Protein AF-A0A8K0CW20-F1 (afdb_monomer)

Mean predicted aligned error: 7.87 Å

Organism: Ignelater luminosus (NCBI:txid2038154)

Structure (mmCIF, N/CA/C/O backbone):
data_AF-A0A8K0CW20-F1
#
_entry.id   AF-A0A8K0CW20-F1
#
loop_
_atom_site.group_PDB
_atom_site.id
_atom_site.type_symbol
_atom_site.label_atom_id
_atom_site.label_alt_id
_atom_site.label_comp_id
_atom_site.label_asym_id
_atom_site.label_entity_id
_atom_site.label_seq_id
_atom_site.pdbx_PDB_ins_code
_atom_site.Cartn_x
_atom_site.Cartn_y
_atom_site.Cartn_z
_atom_site.occupancy
_atom_site.B_iso_or_equiv
_atom_site.auth_seq_id
_atom_site.auth_c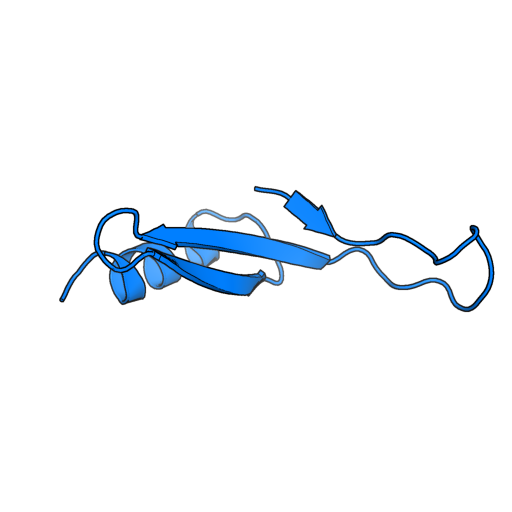omp_id
_atom_site.auth_asym_id
_atom_site.auth_atom_id
_atom_site.pdbx_PDB_model_num
ATOM 1 N N . GLU A 1 1 ? 4.103 -6.795 4.390 1.00 46.84 1 GLU A N 1
ATOM 2 C CA . GLU A 1 1 ? 5.025 -5.650 4.223 1.00 46.84 1 GLU A CA 1
ATOM 3 C C . GLU A 1 1 ? 6.211 -6.084 3.379 1.00 46.84 1 GLU A C 1
ATOM 5 O O . GLU A 1 1 ? 6.749 -7.166 3.606 1.00 46.84 1 GLU A O 1
ATOM 10 N N . SER A 1 2 ? 6.584 -5.310 2.362 1.00 52.81 2 SER A N 1
ATOM 11 C CA . SER A 1 2 ? 7.731 -5.645 1.514 1.00 52.81 2 SER A CA 1
ATOM 12 C C . SER A 1 2 ? 8.504 -4.382 1.162 1.00 52.81 2 SER A C 1
ATOM 14 O O . SER A 1 2 ? 7.962 -3.439 0.591 1.00 52.81 2 SER A O 1
ATOM 16 N N . LEU A 1 3 ? 9.782 -4.365 1.531 1.00 57.06 3 LEU A N 1
ATOM 17 C CA . LEU A 1 3 ? 10.718 -3.342 1.093 1.00 57.06 3 LEU A CA 1
ATOM 18 C C . LEU A 1 3 ? 11.116 -3.666 -0.347 1.00 57.06 3 LEU A C 1
ATOM 20 O O . LEU A 1 3 ? 11.634 -4.751 -0.628 1.00 57.06 3 LEU A O 1
ATOM 24 N N . THR A 1 4 ? 10.828 -2.749 -1.271 1.00 58.88 4 THR A N 1
ATOM 25 C CA . THR A 1 4 ? 10.956 -3.043 -2.701 1.00 58.88 4 THR A CA 1
ATOM 26 C C . THR A 1 4 ? 12.036 -2.171 -3.320 1.00 58.88 4 THR A C 1
ATOM 28 O O . THR A 1 4 ? 11.817 -1.020 -3.682 1.00 58.88 4 THR A O 1
ATOM 31 N N . SER A 1 5 ? 13.228 -2.745 -3.457 1.00 61.53 5 SER A N 1
ATOM 32 C CA . SER A 1 5 ? 14.283 -2.257 -4.344 1.00 61.53 5 SER A CA 1
ATOM 33 C C . SER A 1 5 ? 15.111 -3.453 -4.792 1.00 61.53 5 SER A C 1
ATOM 35 O O . SER A 1 5 ? 15.959 -3.966 -4.066 1.00 61.53 5 SER A O 1
ATOM 37 N N . LYS A 1 6 ? 14.826 -3.969 -5.990 1.00 60.81 6 LYS A N 1
ATOM 38 C CA . LYS A 1 6 ? 15.681 -4.970 -6.633 1.00 60.81 6 LYS A CA 1
ATOM 39 C C . LYS A 1 6 ? 16.191 -4.420 -7.949 1.00 60.81 6 LYS A C 1
ATOM 41 O O . LYS A 1 6 ? 15.424 -4.122 -8.859 1.00 60.81 6 LYS A O 1
ATOM 46 N N . ARG A 1 7 ? 17.515 -4.338 -8.064 1.00 68.12 7 ARG A N 1
ATOM 47 C CA . ARG A 1 7 ? 18.183 -4.061 -9.336 1.00 68.12 7 ARG A CA 1
ATOM 48 C C . ARG A 1 7 ? 18.061 -5.276 -10.247 1.00 68.12 7 ARG A C 1
ATOM 50 O O . ARG A 1 7 ? 18.414 -6.391 -9.855 1.00 68.12 7 ARG A O 1
ATOM 57 N N . LYS A 1 8 ? 17.652 -5.059 -11.496 1.00 67.62 8 LYS A N 1
ATOM 58 C CA . LYS A 1 8 ? 17.708 -6.100 -12.525 1.00 67.62 8 LYS A CA 1
ATOM 59 C C . LYS A 1 8 ? 19.182 -6.449 -12.791 1.00 67.62 8 LYS A C 1
ATOM 61 O O . LYS A 1 8 ? 19.954 -5.604 -13.234 1.00 67.62 8 LYS A O 1
ATOM 66 N N . HIS A 1 9 ? 19.584 -7.680 -12.468 1.00 78.75 9 HIS A N 1
ATOM 67 C CA . HIS A 1 9 ? 20.966 -8.181 -12.594 1.00 78.75 9 HIS A CA 1
ATOM 68 C C . HIS A 1 9 ? 22.034 -7.380 -11.819 1.00 78.75 9 HIS A C 1
ATOM 70 O O . HIS A 1 9 ? 23.178 -7.311 -12.259 1.00 78.75 9 HIS A O 1
ATOM 76 N N . ASN A 1 10 ? 21.672 -6.741 -10.697 1.00 69.94 10 ASN A N 1
ATOM 77 C CA . ASN A 1 10 ? 22.562 -5.863 -9.915 1.00 69.94 10 ASN A CA 1
ATOM 78 C C . ASN A 1 10 ? 23.255 -4.749 -10.737 1.00 69.94 10 ASN A C 1
ATOM 80 O O . ASN A 1 10 ? 24.297 -4.224 -10.351 1.00 69.94 10 ASN A O 1
ATOM 84 N N . ARG A 1 11 ? 22.678 -4.385 -11.888 1.00 67.44 11 ARG A N 1
ATOM 85 C CA . ARG A 1 11 ? 23.193 -3.375 -12.821 1.00 67.44 11 ARG A CA 1
ATOM 86 C C . ARG A 1 11 ? 22.248 -2.169 -12.878 1.00 67.44 11 ARG A C 1
ATOM 88 O O . ARG A 1 11 ? 21.057 -2.306 -12.610 1.00 67.44 11 ARG A O 1
ATOM 95 N N . GLY A 1 12 ? 22.782 -0.997 -13.232 1.00 70.94 12 GLY A N 1
ATOM 96 C CA . GLY A 1 12 ? 22.018 0.253 -13.384 1.00 70.94 12 GLY A CA 1
ATOM 97 C C . GLY A 1 12 ? 22.035 1.178 -12.159 1.00 70.94 12 GLY A C 1
ATOM 98 O O . GLY A 1 12 ? 22.822 0.976 -11.233 1.00 70.94 12 GLY A O 1
ATOM 99 N N . HIS A 1 13 ? 21.182 2.211 -12.178 1.00 69.56 13 HIS A N 1
ATOM 100 C CA . HIS A 1 13 ? 21.094 3.242 -11.134 1.00 69.56 13 HIS A CA 1
ATOM 101 C C . HIS A 1 13 ? 20.678 2.674 -9.770 1.00 69.56 13 HIS A C 1
ATOM 103 O O . HIS A 1 13 ? 19.922 1.705 -9.676 1.00 69.56 13 HIS A O 1
ATOM 109 N N . MET A 1 14 ? 21.175 3.300 -8.699 1.00 69.50 14 MET A N 1
ATOM 110 C CA . MET A 1 14 ? 20.719 3.013 -7.342 1.00 69.50 14 MET A CA 1
ATOM 111 C C . MET A 1 14 ? 19.287 3.523 -7.190 1.00 69.50 14 MET A C 1
ATOM 113 O O . MET A 1 14 ? 19.061 4.729 -7.176 1.00 69.50 14 MET A O 1
ATOM 117 N N . VAL A 1 15 ? 18.327 2.602 -7.123 1.00 71.88 15 VAL A N 1
ATOM 118 C CA . VAL A 1 15 ? 16.936 2.943 -6.826 1.00 71.88 15 VAL A CA 1
ATOM 119 C C . VAL A 1 15 ? 16.799 3.016 -5.305 1.00 71.88 15 VAL A C 1
ATOM 121 O O . VAL A 1 15 ? 17.086 2.009 -4.648 1.00 71.88 15 VAL A O 1
ATOM 124 N N . PRO A 1 16 ? 16.412 4.176 -4.740 1.00 73.50 16 PRO A N 1
ATOM 125 C CA . PRO A 1 16 ? 16.194 4.297 -3.306 1.00 73.50 16 PRO A CA 1
ATOM 126 C C . PRO A 1 16 ? 15.120 3.304 -2.867 1.00 73.50 16 PRO A C 1
ATOM 128 O O . PRO A 1 16 ? 14.133 3.086 -3.574 1.00 73.50 16 PRO A O 1
ATOM 131 N N . GLU A 1 17 ? 15.350 2.671 -1.721 1.00 72.69 17 GLU A N 1
ATOM 132 C CA . GLU A 1 17 ? 14.404 1.732 -1.135 1.00 72.69 17 GLU A CA 1
ATOM 133 C C . GLU A 1 17 ? 13.104 2.460 -0.807 1.00 72.69 17 GLU A C 1
ATOM 135 O O . GLU A 1 17 ? 13.112 3.531 -0.202 1.00 72.69 17 GLU A O 1
ATOM 140 N N . LYS A 1 18 ? 11.985 1.888 -1.254 1.00 80.69 18 LYS A N 1
ATOM 141 C CA . LYS A 1 18 ? 10.650 2.404 -0.969 1.00 80.69 18 LYS A CA 1
ATOM 142 C C . LYS A 1 18 ? 9.856 1.350 -0.221 1.00 80.69 18 LYS A C 1
ATOM 144 O O . LYS A 1 18 ? 9.930 0.155 -0.540 1.00 80.69 18 LYS A O 1
ATOM 149 N N . TRP A 1 19 ? 9.088 1.808 0.755 1.00 84.00 19 TRP A N 1
ATOM 150 C CA . TRP A 1 19 ? 8.114 0.974 1.431 1.00 84.00 19 TRP A CA 1
ATOM 151 C C . TRP A 1 19 ? 6.897 0.795 0.533 1.00 84.00 19 TRP A C 1
ATOM 153 O O . TRP A 1 19 ? 6.466 1.719 -0.158 1.00 84.00 19 TRP A O 1
ATOM 163 N N . VAL A 1 20 ? 6.371 -0.426 0.513 1.00 84.88 20 VAL A N 1
ATOM 164 C CA . VAL A 1 20 ? 5.153 -0.755 -0.221 1.00 84.88 20 VAL A CA 1
ATOM 165 C C . VAL A 1 20 ? 4.164 -1.378 0.746 1.00 84.88 20 VAL A C 1
ATOM 167 O O . VAL A 1 20 ? 4.452 -2.388 1.402 1.00 84.88 20 VAL A O 1
ATOM 170 N N . PHE A 1 21 ? 2.992 -0.762 0.809 1.00 86.38 21 PHE A N 1
ATOM 171 C CA . PHE A 1 21 ? 1.822 -1.310 1.456 1.00 86.38 21 PHE A CA 1
ATOM 172 C C . PHE A 1 21 ? 1.052 -2.151 0.438 1.00 86.38 21 PHE A C 1
ATOM 174 O O . PHE A 1 21 ? 0.645 -1.663 -0.615 1.00 86.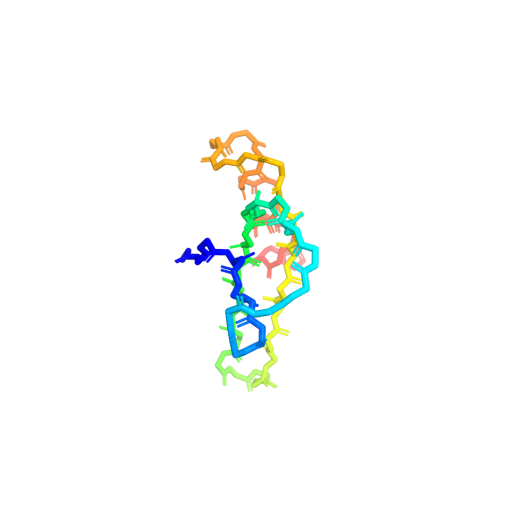38 21 PHE A O 1
ATOM 181 N N . GLY A 1 22 ? 0.923 -3.443 0.733 1.00 86.81 22 GLY A N 1
ATOM 182 C CA . GLY A 1 22 ? 0.269 -4.413 -0.134 1.00 86.81 22 GLY A CA 1
ATOM 183 C C . GLY A 1 22 ? -0.971 -4.979 0.537 1.00 86.8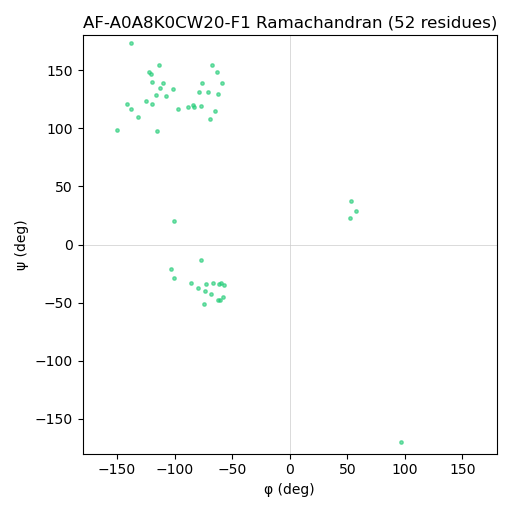1 22 GLY A C 1
ATOM 184 O O . GLY A 1 22 ? -0.879 -5.468 1.663 1.00 86.81 22 GLY A O 1
ATOM 185 N N . LEU A 1 23 ? -2.095 -4.954 -0.170 1.00 87.06 23 LEU A N 1
ATOM 186 C CA . LEU A 1 23 ? -3.337 -5.614 0.216 1.00 87.06 23 LEU A CA 1
ATOM 187 C C . LEU A 1 23 ? -3.754 -6.586 -0.878 1.00 87.06 23 LEU A C 1
ATOM 189 O O . LEU A 1 23 ? -3.496 -6.360 -2.059 1.00 87.06 23 LEU A O 1
ATOM 193 N N . TYR A 1 24 ? -4.400 -7.673 -0.480 1.00 87.31 24 TYR A N 1
ATOM 194 C CA . TYR A 1 24 ? -4.966 -8.631 -1.412 1.00 87.31 24 TYR A CA 1
ATOM 195 C C . TYR A 1 24 ? -6.337 -9.060 -0.910 1.00 87.31 24 TYR A C 1
ATOM 197 O O . TYR A 1 24 ? -6.449 -9.658 0.160 1.00 87.31 24 TYR A O 1
ATOM 205 N N . ASP A 1 25 ? -7.360 -8.743 -1.690 1.00 86.94 25 ASP A N 1
ATOM 206 C CA . ASP A 1 25 ? -8.714 -9.222 -1.477 1.00 86.94 25 ASP A CA 1
ATOM 207 C C . ASP A 1 25 ? -8.844 -10.621 -2.090 1.00 86.94 25 ASP A C 1
ATOM 209 O O . ASP A 1 25 ? -8.656 -10.823 -3.294 1.00 86.94 25 ASP A O 1
ATOM 213 N N . VAL A 1 26 ? -9.143 -11.602 -1.241 1.00 86.38 26 VAL A N 1
ATOM 214 C CA . VAL A 1 26 ? -9.285 -13.006 -1.637 1.00 86.38 26 VAL A CA 1
ATOM 215 C C . VAL A 1 26 ? -10.580 -13.242 -2.416 1.00 86.38 26 VAL A C 1
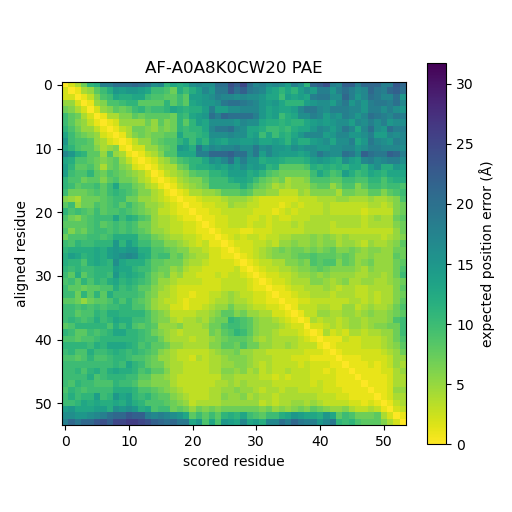ATOM 217 O O . VAL A 1 26 ? -10.581 -14.065 -3.335 1.00 86.38 26 VAL A O 1
ATOM 220 N N . GLU A 1 27 ? -11.656 -12.524 -2.086 1.00 87.38 27 GLU A N 1
ATOM 221 C CA . GLU A 1 27 ? -12.962 -12.679 -2.730 1.00 87.38 27 GLU A CA 1
ATOM 222 C C . GLU A 1 27 ? -12.947 -12.053 -4.124 1.00 87.38 27 GLU A C 1
ATOM 224 O O . GLU A 1 27 ? -13.258 -12.724 -5.113 1.00 87.38 27 GLU A O 1
ATOM 229 N N . ALA A 1 28 ? -12.496 -10.800 -4.222 1.00 85.56 28 ALA A N 1
ATOM 230 C CA . ALA A 1 28 ? -12.396 -10.100 -5.501 1.00 85.56 28 ALA A CA 1
ATOM 231 C C . ALA A 1 28 ? -11.182 -10.540 -6.342 1.00 85.56 28 ALA A C 1
ATOM 233 O O . ALA A 1 28 ? -11.112 -10.229 -7.533 1.00 85.56 28 ALA A O 1
ATOM 234 N N . LYS A 1 29 ? -10.221 -11.264 -5.746 1.00 87.81 29 LYS A N 1
ATOM 235 C CA . LYS A 1 29 ? -8.909 -11.593 -6.338 1.00 87.81 29 LYS A CA 1
ATOM 236 C C . LYS A 1 29 ? -8.158 -10.349 -6.823 1.00 87.81 29 LYS A C 1
ATOM 238 O O . LYS A 1 29 ? -7.490 -10.376 -7.860 1.00 87.81 29 LYS A O 1
ATOM 243 N N . LEU A 1 30 ? -8.282 -9.254 -6.077 1.00 87.06 30 LEU A N 1
ATOM 244 C CA . LEU A 1 30 ? -7.671 -7.970 -6.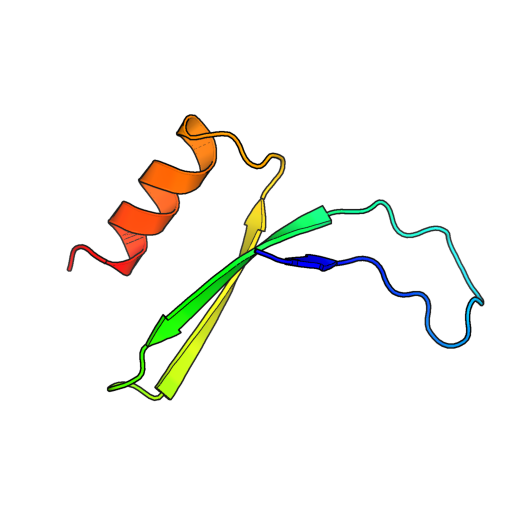400 1.00 87.06 30 LEU A CA 1
ATOM 245 C C . LEU A 1 30 ? -6.510 -7.686 -5.455 1.00 87.06 30 LEU A C 1
ATOM 247 O O . LEU A 1 30 ? -6.650 -7.735 -4.237 1.00 87.06 30 LEU A O 1
ATOM 251 N N . GLY A 1 31 ? -5.357 -7.367 -6.037 1.00 85.75 31 GLY A N 1
ATOM 252 C CA . GLY A 1 31 ? -4.189 -6.894 -5.305 1.00 85.75 31 GLY A CA 1
ATOM 253 C C . GLY A 1 31 ? -4.042 -5.383 -5.430 1.00 85.75 31 GLY A C 1
ATOM 254 O O . GLY A 1 31 ? -4.100 -4.846 -6.536 1.00 85.75 31 GLY A O 1
ATOM 255 N N . VAL A 1 32 ? -3.794 -4.713 -4.311 1.00 84.06 32 VAL A N 1
ATOM 256 C CA . VAL A 1 32 ? -3.416 -3.301 -4.249 1.00 84.06 32 VAL A CA 1
ATOM 257 C C . VAL A 1 32 ? -1.979 -3.214 -3.756 1.00 84.06 32 VAL A C 1
ATOM 259 O O . VAL A 1 32 ? -1.607 -3.874 -2.788 1.00 84.06 32 VAL A O 1
ATOM 262 N N . ALA A 1 33 ? -1.171 -2.390 -4.416 1.00 86.06 33 ALA A N 1
ATOM 263 C CA . ALA A 1 33 ? 0.174 -2.053 -3.977 1.00 86.06 33 ALA A CA 1
ATOM 264 C C . ALA A 1 33 ? 0.345 -0.533 -4.035 1.00 86.06 33 ALA A C 1
ATOM 266 O O . ALA A 1 33 ? 0.406 0.042 -5.121 1.00 86.06 33 ALA A O 1
ATOM 267 N N . GLU A 1 34 ? 0.418 0.110 -2.873 1.00 84.44 34 GLU A N 1
ATOM 268 C CA . GLU A 1 34 ? 0.687 1.543 -2.755 1.00 84.44 34 GLU A CA 1
ATOM 269 C C . GLU A 1 34 ? 2.082 1.786 -2.174 1.00 84.44 34 GLU A C 1
ATOM 271 O O . GLU A 1 34 ? 2.532 1.097 -1.257 1.00 84.44 34 GLU A O 1
ATOM 276 N N . PHE A 1 35 ? 2.786 2.774 -2.726 1.00 84.44 35 PHE A N 1
ATOM 277 C CA . PHE A 1 35 ? 4.061 3.224 -2.177 1.00 84.44 35 PHE A CA 1
ATOM 278 C C . PHE A 1 35 ? 3.805 4.120 -0.971 1.00 84.44 35 PHE A C 1
ATOM 280 O O . PHE A 1 35 ? 3.030 5.068 -1.066 1.00 84.44 35 PHE A O 1
ATOM 287 N N . VAL A 1 36 ? 4.502 3.848 0.127 1.00 84.88 36 VAL A N 1
ATOM 288 C CA . VAL A 1 36 ? 4.441 4.656 1.346 1.00 84.88 36 VAL A CA 1
ATOM 289 C C . VAL A 1 36 ? 5.822 5.203 1.676 1.00 84.88 36 VAL A C 1
ATOM 291 O O . VAL A 1 36 ? 6.846 4.586 1.366 1.00 84.88 36 VAL A O 1
ATOM 294 N N . GLU A 1 37 ? 5.855 6.401 2.250 1.00 82.31 37 GLU A N 1
ATOM 295 C CA . GLU A 1 37 ? 7.109 7.061 2.626 1.00 82.31 37 GLU A CA 1
ATOM 296 C C . GLU A 1 37 ? 7.732 6.399 3.855 1.00 82.31 37 GLU A C 1
ATOM 298 O O . GLU A 1 37 ? 8.941 6.164 3.896 1.00 82.31 37 GLU A O 1
ATOM 303 N N . ASP A 1 38 ? 6.898 6.017 4.821 1.00 81.81 38 ASP A N 1
ATOM 304 C CA . ASP A 1 38 ? 7.316 5.327 6.028 1.00 81.81 38 ASP A CA 1
ATOM 305 C C . ASP A 1 38 ? 6.351 4.192 6.407 1.00 81.81 38 ASP A C 1
ATOM 307 O O . ASP A 1 38 ? 5.306 3.984 5.796 1.00 81.81 38 ASP A O 1
ATOM 311 N N . ARG A 1 39 ? 6.748 3.423 7.422 1.00 80.56 39 ARG A N 1
ATOM 312 C CA . ARG A 1 39 ? 5.961 2.326 8.009 1.00 80.56 39 ARG A CA 1
ATOM 313 C C . ARG A 1 39 ? 5.263 2.743 9.307 1.00 80.56 39 ARG A C 1
ATOM 315 O O . ARG A 1 39 ? 5.020 1.902 10.175 1.00 80.56 39 ARG A O 1
ATOM 322 N N . SER A 1 40 ? 5.084 4.045 9.518 1.00 85.44 40 SER A N 1
ATOM 323 C CA . SER A 1 40 ? 4.489 4.538 10.751 1.00 85.44 40 SER A CA 1
ATOM 324 C C . SER A 1 40 ? 3.019 4.125 10.825 1.00 85.44 40 SER A C 1
ATOM 326 O O . SER A 1 40 ? 2.346 3.883 9.824 1.00 85.44 40 SER A O 1
ATOM 328 N N . ARG A 1 41 ? 2.489 4.026 12.044 1.00 83.94 41 ARG A N 1
ATOM 329 C CA . ARG A 1 41 ? 1.058 3.757 12.228 1.00 83.94 41 ARG A CA 1
ATOM 330 C C . ARG A 1 41 ? 0.204 4.853 11.575 1.00 83.94 41 ARG A C 1
ATOM 332 O O . ARG A 1 41 ? -0.876 4.559 11.080 1.00 83.94 41 ARG A O 1
ATOM 339 N N . GLU A 1 42 ? 0.701 6.086 11.575 1.00 86.44 42 GLU A N 1
ATOM 340 C CA . GLU A 1 42 ? 0.014 7.264 11.044 1.00 86.44 42 GLU A CA 1
ATOM 341 C C . GLU A 1 42 ? -0.166 7.204 9.525 1.00 86.44 42 GLU A C 1
ATOM 343 O O . GLU A 1 42 ? -1.190 7.658 9.026 1.00 86.44 42 GLU A O 1
ATOM 348 N N . THR A 1 43 ? 0.768 6.594 8.791 1.00 83.56 43 THR A N 1
ATOM 349 C CA . THR A 1 43 ? 0.644 6.399 7.337 1.00 83.56 43 THR A CA 1
ATOM 350 C C . THR A 1 43 ? -0.127 5.136 6.972 1.00 83.56 43 THR A C 1
ATOM 352 O O . THR A 1 43 ? -0.861 5.126 5.986 1.00 83.56 43 THR A O 1
ATOM 355 N N . LEU A 1 44 ? -0.013 4.073 7.774 1.00 84.38 44 LEU A N 1
ATOM 356 C CA . LEU A 1 44 ? -0.658 2.790 7.484 1.00 84.38 44 LEU A CA 1
ATOM 357 C C . LEU A 1 44 ? -2.149 2.753 7.849 1.00 84.38 44 LEU A C 1
ATOM 359 O O . LEU A 1 44 ? -2.927 2.148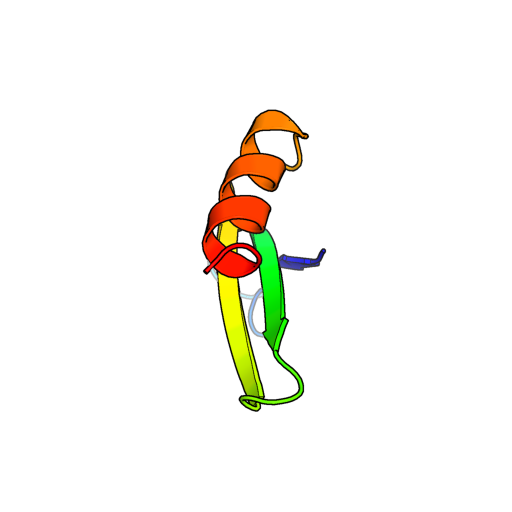 7.113 1.00 84.38 44 LEU A O 1
ATOM 363 N N . LEU A 1 45 ? -2.571 3.382 8.954 1.00 87.69 45 LEU A N 1
ATOM 364 C CA . LEU A 1 45 ? -3.976 3.349 9.387 1.00 87.69 45 LEU A CA 1
ATOM 365 C C . LEU A 1 45 ? -4.945 3.950 8.354 1.00 87.69 45 LEU A C 1
ATOM 367 O O . LEU A 1 45 ? -5.908 3.261 8.018 1.00 87.69 45 LEU A O 1
ATOM 371 N N . PRO A 1 46 ? -4.695 5.145 7.780 1.00 87.06 46 PRO A N 1
ATOM 372 C CA . PRO A 1 46 ? -5.590 5.714 6.772 1.00 87.06 46 PRO A CA 1
ATOM 373 C C . PRO A 1 46 ? -5.706 4.843 5.514 1.00 87.06 46 PRO A C 1
ATOM 375 O O . PRO A 1 46 ? -6.770 4.768 4.903 1.00 87.06 46 PRO A O 1
ATOM 378 N N . LEU A 1 47 ? -4.622 4.160 5.123 1.00 85.00 47 LEU A N 1
ATOM 379 C CA . LEU A 1 47 ? -4.632 3.240 3.983 1.00 85.00 47 LEU A CA 1
ATOM 380 C C . LEU A 1 47 ? -5.473 2.001 4.275 1.00 85.00 47 LEU A C 1
ATOM 382 O O . LEU A 1 47 ? -6.249 1.573 3.427 1.00 85.00 47 LEU A O 1
ATOM 386 N N . ILE A 1 48 ? -5.350 1.441 5.477 1.00 84.62 48 ILE A N 1
ATOM 387 C CA . ILE A 1 48 ? -6.178 0.312 5.897 1.00 84.62 48 I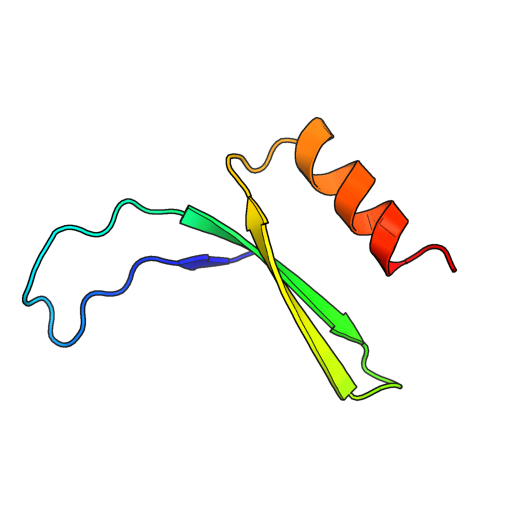LE A CA 1
ATOM 388 C C . ILE A 1 48 ? -7.651 0.727 5.919 1.00 84.62 48 ILE A C 1
ATOM 390 O O . ILE A 1 48 ? -8.469 0.025 5.336 1.00 84.62 48 ILE A O 1
ATOM 394 N N . GLU A 1 49 ? -7.992 1.871 6.516 1.00 85.88 49 GLU A N 1
ATOM 395 C CA . GLU A 1 49 ? -9.375 2.366 6.554 1.00 85.88 49 GLU A CA 1
ATOM 396 C C . GLU A 1 49 ? -9.953 2.556 5.147 1.00 85.88 49 GLU A C 1
ATOM 398 O O . GLU A 1 49 ? -11.043 2.065 4.876 1.00 85.88 49 GLU A O 1
ATOM 403 N N . LYS A 1 50 ? -9.195 3.161 4.225 1.00 84.06 50 LYS A N 1
ATOM 404 C CA . LYS A 1 50 ? -9.604 3.367 2.825 1.00 84.06 50 LYS A CA 1
ATOM 405 C C . LYS A 1 50 ? -9.961 2.071 2.087 1.00 84.06 50 LYS A C 1
ATOM 407 O O . LYS A 1 50 ? -10.802 2.100 1.195 1.00 84.06 50 LYS A O 1
ATOM 412 N N . TYR A 1 51 ? -9.269 0.971 2.385 1.00 80.50 51 TYR A N 1
ATOM 413 C CA . TYR A 1 51 ? -9.411 -0.287 1.643 1.00 80.50 51 TYR A CA 1
ATOM 414 C C . TYR A 1 51 ? -10.238 -1.353 2.372 1.00 80.50 51 TYR A C 1
ATOM 416 O O . TYR A 1 51 ? -10.724 -2.275 1.724 1.00 80.50 51 TYR A O 1
ATOM 424 N N . VAL A 1 52 ? -10.382 -1.257 3.696 1.00 76.69 52 VAL A N 1
ATOM 425 C CA . VAL A 1 52 ? -11.126 -2.224 4.520 1.00 76.69 52 VAL A CA 1
ATOM 426 C C . VAL A 1 52 ? -12.525 -1.717 4.867 1.00 76.69 52 VAL A C 1
ATOM 428 O O . VAL A 1 52 ? -13.424 -2.534 5.060 1.00 76.69 52 VAL A O 1
ATOM 431 N N . ILE A 1 53 ? -12.730 -0.399 4.950 1.00 66.81 53 ILE A N 1
ATOM 432 C CA . ILE A 1 53 ? -14.040 0.183 5.250 1.00 66.81 53 ILE A CA 1
ATOM 433 C C . ILE A 1 53 ? -14.708 0.589 3.922 1.00 66.81 53 ILE A C 1
ATOM 435 O O . ILE A 1 53 ? -14.153 1.430 3.215 1.00 66.81 53 ILE A O 1
ATOM 439 N N . PRO A 1 54 ? -15.849 -0.021 3.557 1.00 57.19 54 PRO A N 1
ATOM 440 C CA . PRO A 1 54 ? -16.633 0.351 2.378 1.00 57.19 54 PRO A CA 1
ATOM 441 C C . PRO A 1 54 ? -17.412 1.663 2.548 1.00 57.19 54 PRO A C 1
ATOM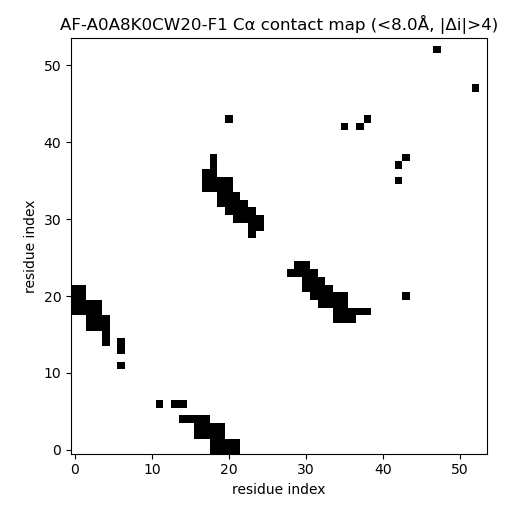 443 O O . PRO A 1 54 ? -17.777 2.009 3.697 1.00 57.19 54 PRO A O 1
#

Sequence (54 aa):
ESLTSKRKHNRGHMVPEKWVFGLYDVEAKLGVAEFVEDRSRETLLPLIEKYVIP

Solvent-accessible surface area (backbone atoms only — not comparable to full-atom values): 3601 Å² total; per-residue (Å²): 130,48,80,56,64,78,59,71,89,81,48,82,79,89,66,76,77,38,39,34,51,69,48,71,43,80,88,80,70,45,76,48,78,45,81,36,96,60,88,46,70,82,62,47,50,60,53,48,47,68,74,73,52,133

Radius of gyration: 13.79 Å; Cα contacts (8 Å, |Δi|>4): 58; chains: 1; bounding box: 40×20×26 Å

Nearest PDB structures (foldseek):
  7w5z-assembl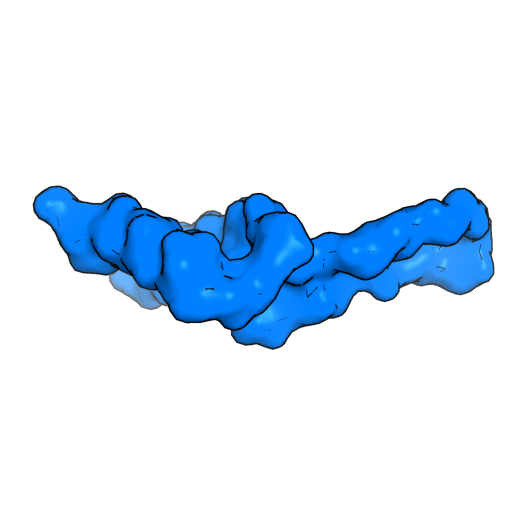y1_c3  TM=4.431E-01  e=1.828E+00  Tetrahymena thermophila
  8bqs-assembly1_Dc  TM=4.462E-01  e=1.950E+00  Tetrahymena thermophila SB210
  8pjj-assembly1_A  TM=4.092E-01  e=9.847E+00  Drosophila melanogaster
  7x5c-assembly1_A  TM=3.100E-01  e=7.599E+00  Tetrahymena

pLDDT: mean 77.96, std 10.56, range [46.84, 87.81]

Secondary structure (DSSP, 8-state):
-EEE---GGG-SS-PPPEEEEEEEETTTTEEEEEEES---HHHHHHHHHHHH--

Foldseek 3Di:
DDFDDDDDVPDDDRDDTWDWDWDADPVVRDIDIDTDRDPDPVGVVVVCCVVVPD